Protein AF-A0A3D2Z045-F1 (afdb_monomer)

Sequence (67 aa):
MGKELTDTERAIIQQVILDRWNPLRLNKKIASHFGLTINQVRHIRSKSAFQTEYKRQLAIYQQGCSH

Foldseek 3Di:
DPPDDDPLLVVLLVQCLVCVVPVPCSLVVSCVVSVHDSVVSVVSCPDPNSVVVSVVVNVVVVVVPPD

Radius of gyration: 12.18 Å; Cα contacts (8 Å, |Δi|>4): 38; chains: 1; bounding box: 26×20×34 Å

Nearest PDB structures (foldseek):
  2ao9-assembly1_F  TM=7.180E-01  e=9.276E-01  Bacillus cereus ATCC 14579
  8s6u-assembly2_Q  TM=4.103E-01  e=9.276E-01  Mycosarcoma maydis
  1hlv-assembly1_A  TM=5.470E-01  e=4.305E+00  Homo sapiens
  3kur-assembly8_H  TM=3.059E-01  e=1.674E+00  Homo sapiens
  6gho-assembly1_B  TM=5.169E-01  e=7.324E+00  Geobacillus kaustophilus HTA426

Secondary structure (DSSP, 8-state):
-PPPPPHHHHHHHHHHHHTTT-HHHHHHHHHHHHT--HHHHHHHHHSHHHHHHHHHHHHHHHHHT--

Solvent-accessible surface area (backbone atoms only — not comparable to full-atom values): 4002 Å² total; per-residue (Å²): 133,79,75,78,79,50,71,68,57,52,52,50,41,51,51,49,63,74,46,56,91,45,68,92,51,41,51,58,51,51,11,66,73,71,77,45,50,54,65,56,47,52,53,53,64,66,35,65,66,48,46,55,50,40,54,54,53,46,51,53,55,58,61,70,70,74,121

pLDDT: mean 89.22, std 12.34, range [39.56, 96.94]

Mean predicted aligned error: 4.47 Å

Structure (mmCIF, N/CA/C/O backbone):
data_AF-A0A3D2Z045-F1
#
_entry.id   AF-A0A3D2Z045-F1
#
loop_
_atom_site.group_PDB
_atom_site.id
_atom_site.type_symbol
_atom_site.label_atom_id
_atom_site.label_alt_id
_atom_site.label_comp_id
_atom_site.label_asym_id
_atom_site.label_entity_id
_atom_site.label_seq_id
_atom_site.pdbx_PDB_ins_code
_atom_site.Cartn_x
_atom_site.Cartn_y
_atom_site.Cartn_z
_atom_site.occupancy
_atom_site.B_iso_or_equiv
_atom_site.auth_seq_id
_atom_site.auth_comp_id
_atom_site.auth_asym_id
_atom_site.auth_atom_id
_atom_site.pdbx_PDB_model_num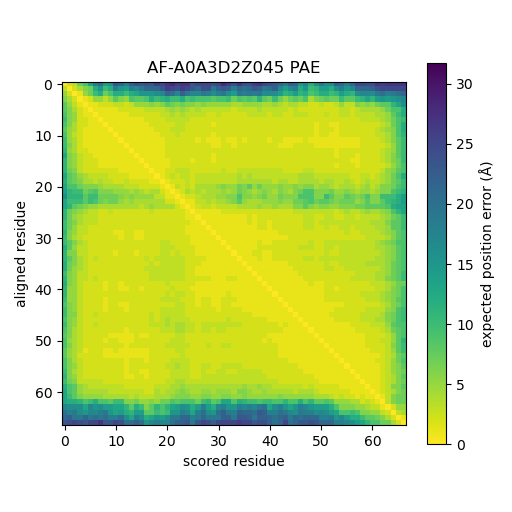
ATOM 1 N N . MET A 1 1 ? 15.532 11.190 13.089 1.00 39.56 1 MET A N 1
ATOM 2 C CA . MET A 1 1 ? 15.635 9.752 12.761 1.00 39.56 1 MET A CA 1
ATOM 3 C C . MET A 1 1 ? 14.252 9.264 12.357 1.00 39.56 1 MET A C 1
ATOM 5 O O . MET A 1 1 ? 13.379 9.172 13.210 1.00 39.56 1 MET A O 1
ATOM 9 N N . GLY A 1 2 ? 13.997 9.102 11.055 1.00 56.06 2 GLY A N 1
ATOM 10 C CA . GLY A 1 2 ? 12.704 8.599 10.579 1.00 56.06 2 GLY A CA 1
ATOM 11 C C . GLY A 1 2 ? 12.546 7.141 10.998 1.00 56.06 2 GLY A C 1
ATOM 12 O O . GLY A 1 2 ? 13.484 6.372 10.818 1.00 56.06 2 GLY A O 1
ATOM 13 N N . LYS A 1 3 ? 11.407 6.784 11.602 1.00 66.00 3 LYS A N 1
ATOM 14 C CA . LYS A 1 3 ? 11.106 5.398 11.989 1.00 66.00 3 LYS A CA 1
ATOM 15 C C . LYS A 1 3 ? 11.337 4.477 10.792 1.00 66.00 3 LYS A C 1
ATOM 17 O O . LYS A 1 3 ? 10.781 4.719 9.721 1.00 66.00 3 LYS A O 1
ATOM 22 N N . GLU A 1 4 ? 12.174 3.468 10.996 1.00 83.19 4 GLU A N 1
ATOM 23 C CA . GLU A 1 4 ? 12.460 2.457 9.989 1.00 83.19 4 GLU A CA 1
ATOM 24 C C . GLU A 1 4 ? 11.165 1.722 9.612 1.00 83.19 4 GLU A C 1
ATOM 26 O O . GLU A 1 4 ? 10.320 1.460 10.472 1.00 83.19 4 GLU A O 1
ATOM 31 N N . LEU A 1 5 ? 10.979 1.448 8.318 1.00 90.50 5 LEU A N 1
ATOM 32 C CA . LEU A 1 5 ? 9.814 0.710 7.832 1.00 90.50 5 LEU A CA 1
ATOM 33 C C . LEU A 1 5 ? 9.874 -0.731 8.322 1.00 90.50 5 LEU A C 1
ATOM 35 O O . LEU A 1 5 ? 10.879 -1.412 8.101 1.00 90.50 5 LEU A O 1
ATOM 39 N N . THR A 1 6 ? 8.766 -1.191 8.898 1.00 93.12 6 THR A N 1
ATOM 40 C CA . THR A 1 6 ? 8.579 -2.597 9.280 1.00 93.12 6 THR A CA 1
ATOM 41 C C . THR A 1 6 ? 8.547 -3.508 8.052 1.00 93.12 6 THR A C 1
ATOM 43 O O . THR A 1 6 ? 8.204 -3.064 6.952 1.00 93.12 6 THR A O 1
ATOM 46 N N . ASP A 1 7 ? 8.831 -4.799 8.231 1.00 92.94 7 ASP A N 1
ATOM 47 C CA . ASP A 1 7 ? 8.742 -5.792 7.150 1.00 92.94 7 ASP A CA 1
ATOM 48 C C . ASP A 1 7 ? 7.352 -5.823 6.505 1.00 92.94 7 ASP A C 1
ATOM 50 O O . ASP A 1 7 ? 7.230 -5.847 5.280 1.00 92.94 7 ASP A O 1
ATOM 54 N N . THR A 1 8 ? 6.295 -5.706 7.315 1.00 93.56 8 THR A N 1
ATOM 55 C CA . THR A 1 8 ? 4.916 -5.606 6.825 1.00 93.56 8 THR A CA 1
ATOM 56 C C . THR A 1 8 ? 4.723 -4.377 5.940 1.00 93.56 8 THR A C 1
ATOM 58 O O . THR A 1 8 ? 4.138 -4.477 4.866 1.00 93.56 8 THR A O 1
ATOM 61 N N . GLU A 1 9 ? 5.224 -3.206 6.339 1.00 95.00 9 GLU A N 1
ATOM 62 C CA . GLU A 1 9 ? 5.108 -1.993 5.521 1.00 95.00 9 GLU A CA 1
ATOM 63 C C . GLU A 1 9 ? 5.882 -2.118 4.205 1.00 95.00 9 GLU A C 1
ATOM 65 O O . GLU A 1 9 ? 5.361 -1.717 3.164 1.00 95.00 9 GLU A O 1
ATOM 70 N N . ARG A 1 10 ? 7.071 -2.733 4.220 1.00 95.00 10 ARG A N 1
ATOM 71 C CA . ARG A 1 10 ? 7.850 -3.018 3.003 1.00 95.00 10 ARG A CA 1
ATOM 72 C C . ARG A 1 10 ? 7.102 -3.975 2.068 1.00 95.00 10 ARG A C 1
ATOM 74 O O . ARG A 1 10 ? 7.011 -3.707 0.872 1.00 95.00 10 ARG A O 1
ATOM 81 N N . ALA A 1 11 ? 6.499 -5.036 2.602 1.00 95.50 11 ALA A N 1
ATOM 82 C CA . ALA A 1 11 ? 5.681 -5.967 1.825 1.00 95.50 11 ALA A CA 1
ATOM 83 C C . ALA A 1 11 ? 4.431 -5.289 1.232 1.00 95.50 11 ALA A C 1
ATOM 85 O O . ALA A 1 11 ? 4.077 -5.518 0.074 1.00 95.50 11 ALA A O 1
ATOM 86 N N . ILE A 1 12 ? 3.791 -4.386 1.984 1.00 96.31 12 ILE A N 1
ATOM 87 C CA . ILE A 1 12 ? 2.670 -3.587 1.478 1.00 96.31 12 ILE A CA 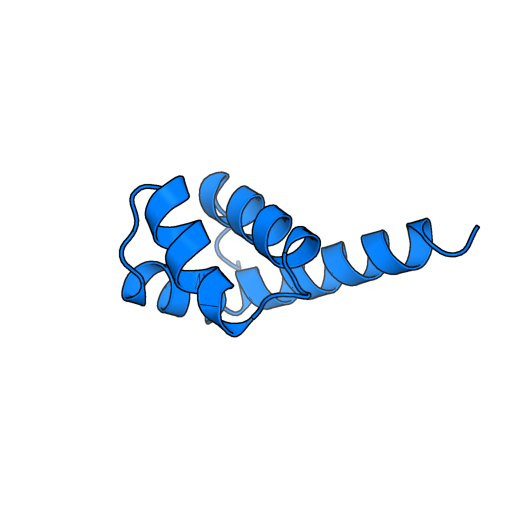1
ATOM 88 C C . ILE A 1 12 ? 3.124 -2.683 0.322 1.00 96.31 12 ILE A C 1
ATOM 90 O O . ILE A 1 12 ? 2.401 -2.583 -0.668 1.00 96.31 12 ILE A O 1
ATOM 94 N N . ILE A 1 13 ? 4.301 -2.046 0.400 1.00 96.06 13 ILE A N 1
ATOM 95 C CA . ILE A 1 13 ? 4.850 -1.235 -0.707 1.00 96.06 13 ILE A CA 1
ATOM 96 C C . ILE A 1 13 ? 4.974 -2.077 -1.981 1.00 96.06 13 ILE A C 1
ATOM 98 O O . ILE A 1 13 ? 4.507 -1.651 -3.038 1.00 96.06 13 ILE A O 1
ATOM 102 N N . GLN A 1 14 ? 5.533 -3.283 -1.873 1.00 94.69 14 GLN A N 1
ATOM 103 C CA . GLN A 1 14 ? 5.667 -4.207 -3.002 1.00 94.69 14 GLN A CA 1
ATOM 104 C C . GLN A 1 14 ? 4.304 -4.548 -3.613 1.00 94.69 14 GLN A C 1
ATOM 106 O O . GLN A 1 14 ? 4.111 -4.401 -4.821 1.00 94.69 14 GLN A O 1
ATOM 111 N N . GLN A 1 15 ? 3.311 -4.889 -2.784 1.00 94.06 15 GLN A N 1
ATOM 112 C CA . GLN A 1 15 ? 1.956 -5.161 -3.268 1.00 94.06 15 GLN A CA 1
ATOM 113 C C . GLN A 1 15 ? 1.338 -3.942 -3.975 1.00 94.06 15 GLN A C 1
ATOM 115 O O . GLN A 1 15 ? 0.680 -4.097 -5.001 1.00 94.06 15 GLN A O 1
ATOM 120 N N . VAL A 1 16 ? 1.556 -2.726 -3.458 1.00 94.31 16 VAL A N 1
ATOM 121 C CA . VAL A 1 16 ? 1.072 -1.480 -4.078 1.00 94.31 16 VAL A CA 1
ATOM 122 C C . VAL A 1 16 ? 1.711 -1.256 -5.449 1.00 94.31 16 VAL A C 1
ATOM 124 O O . VAL A 1 16 ? 1.010 -0.846 -6.370 1.00 94.31 16 VAL A O 1
ATOM 127 N N . ILE A 1 17 ? 3.010 -1.520 -5.604 1.00 93.56 17 ILE A N 1
ATOM 128 C CA . ILE A 1 17 ? 3.720 -1.358 -6.883 1.00 93.56 17 ILE A CA 1
ATOM 129 C C . ILE A 1 17 ? 3.217 -2.364 -7.923 1.00 93.56 17 ILE A C 1
ATOM 131 O O . ILE A 1 17 ? 2.979 -1.987 -9.077 1.00 93.56 17 ILE A O 1
ATOM 135 N N . LEU A 1 18 ? 3.026 -3.622 -7.517 1.00 91.06 18 LEU A N 1
ATOM 136 C CA . LEU A 1 18 ? 2.583 -4.705 -8.397 1.00 91.06 18 LEU A CA 1
ATOM 137 C C . LEU A 1 18 ? 1.113 -4.546 -8.826 1.00 91.06 18 LEU A C 1
ATOM 139 O O . LEU A 1 18 ? 0.804 -4.666 -10.008 1.00 91.06 18 LEU A O 1
ATOM 143 N N . ASP A 1 19 ? 0.209 -4.192 -7.906 1.00 90.94 19 ASP A N 1
ATOM 144 C CA . ASP A 1 19 ? -1.225 -3.987 -8.184 1.00 90.94 19 ASP A CA 1
ATOM 145 C C . ASP A 1 19 ? -1.585 -2.524 -8.534 1.00 90.94 19 ASP A C 1
ATOM 147 O O . ASP A 1 19 ? -2.761 -2.148 -8.508 1.00 90.94 19 ASP A O 1
ATOM 151 N N . ARG A 1 20 ? -0.610 -1.668 -8.884 1.00 88.00 20 ARG A N 1
ATOM 152 C CA . ARG A 1 20 ? -0.835 -0.219 -9.111 1.00 88.00 20 ARG A CA 1
ATOM 153 C C . ARG A 1 20 ? -1.909 0.103 -10.158 1.00 88.00 20 ARG A C 1
ATOM 155 O O . ARG A 1 20 ? -2.528 1.161 -10.097 1.00 88.00 20 ARG A O 1
ATOM 162 N N . TRP A 1 21 ? -2.152 -0.818 -11.088 1.00 86.06 21 TRP A N 1
ATOM 163 C CA . TRP A 1 21 ? -3.140 -0.693 -12.161 1.00 86.06 21 TRP A CA 1
ATOM 164 C C . TRP A 1 21 ? -4.587 -0.962 -11.712 1.00 86.06 21 TRP A C 1
ATOM 166 O O . TRP A 1 21 ? -5.513 -0.725 -12.481 1.00 86.06 21 TRP A O 1
ATOM 176 N N . ASN A 1 22 ? -4.811 -1.414 -10.469 1.00 87.25 22 ASN A N 1
ATOM 177 C CA . ASN A 1 22 ? -6.143 -1.671 -9.908 1.00 87.25 22 ASN A CA 1
ATOM 178 C C . ASN A 1 22 ? -6.400 -0.885 -8.600 1.00 87.25 22 ASN A C 1
ATOM 180 O O . ASN A 1 22 ? -6.567 -1.472 -7.522 1.00 87.25 22 ASN A O 1
ATOM 184 N N . PRO A 1 23 ? -6.464 0.459 -8.656 1.00 80.00 23 PRO A N 1
ATOM 185 C CA . PRO A 1 23 ? -6.525 1.297 -7.457 1.00 80.00 23 PRO A CA 1
ATOM 186 C C . PRO A 1 23 ? -7.823 1.130 -6.652 1.00 80.00 23 PRO A C 1
ATOM 188 O O . PRO A 1 23 ? -7.803 1.265 -5.428 1.00 80.00 23 PRO A O 1
ATOM 191 N N . LEU A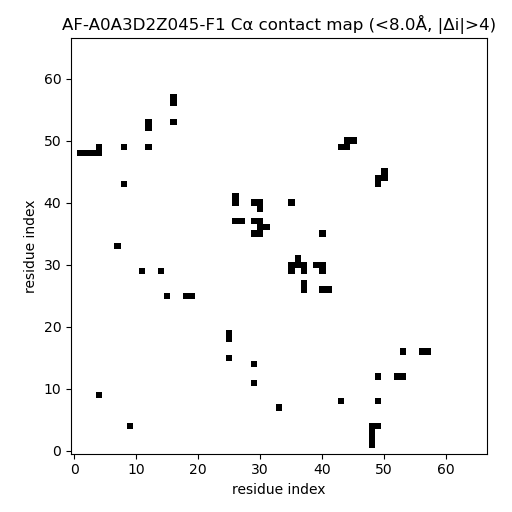 1 24 ? -8.940 0.790 -7.309 1.00 85.06 24 LEU A N 1
ATOM 192 C CA . LEU A 1 24 ? -10.269 0.713 -6.685 1.00 85.06 24 LEU A CA 1
ATOM 193 C C . LEU A 1 24 ? -10.367 -0.373 -5.606 1.00 85.06 24 LEU A C 1
ATOM 195 O O . LEU A 1 24 ? -11.094 -0.216 -4.626 1.00 85.06 24 LEU A O 1
ATOM 199 N N . ARG A 1 25 ? -9.637 -1.482 -5.770 1.00 88.38 25 ARG A N 1
ATOM 200 C CA . ARG A 1 25 ? -9.683 -2.629 -4.845 1.00 88.38 25 ARG A CA 1
ATOM 201 C C . ARG A 1 25 ? -8.404 -2.808 -4.034 1.00 88.38 25 ARG A C 1
ATOM 203 O O . ARG A 1 25 ? -8.379 -3.646 -3.133 1.00 88.38 25 ARG A O 1
ATOM 210 N N . LEU A 1 26 ? -7.378 -2.001 -4.297 1.00 93.31 26 LEU A N 1
ATOM 211 C CA . LEU A 1 26 ? -6.040 -2.170 -3.736 1.00 93.31 26 LEU A CA 1
ATOM 212 C C . LEU A 1 26 ? -6.033 -2.198 -2.203 1.00 93.31 26 LEU A C 1
ATOM 214 O O . LEU A 1 26 ? -5.538 -3.147 -1.603 1.00 93.31 26 LEU A O 1
ATOM 218 N N . ASN A 1 27 ? -6.650 -1.205 -1.555 1.00 93.50 27 ASN A N 1
ATOM 219 C CA . ASN A 1 27 ? -6.674 -1.145 -0.089 1.00 93.50 27 ASN A CA 1
ATOM 220 C C . ASN A 1 27 ? -7.415 -2.337 0.529 1.00 93.50 27 ASN A C 1
ATOM 222 O O . ASN A 1 27 ? -7.005 -2.820 1.579 1.00 93.50 27 ASN A O 1
ATOM 226 N N . LYS A 1 28 ? -8.485 -2.818 -0.119 1.00 94.38 28 LYS A N 1
ATOM 227 C CA . LYS A 1 28 ? -9.245 -3.987 0.344 1.00 94.38 28 LYS A CA 1
ATOM 228 C C . LYS A 1 28 ? -8.424 -5.271 0.200 1.00 94.38 28 LYS A C 1
ATOM 230 O O . LYS A 1 28 ? -8.427 -6.089 1.113 1.00 94.38 28 LYS A O 1
ATOM 235 N N . LYS A 1 29 ? -7.697 -5.426 -0.910 1.00 94.19 29 LYS A N 1
ATOM 236 C CA . LYS A 1 29 ? -6.814 -6.575 -1.158 1.00 94.19 29 LYS A CA 1
ATOM 237 C C . LYS A 1 29 ? -5.674 -6.630 -0.139 1.00 94.19 29 LYS A C 1
ATOM 239 O O . LYS A 1 29 ? -5.473 -7.664 0.482 1.00 94.19 29 LYS A O 1
ATOM 244 N N . ILE A 1 30 ? -5.000 -5.502 0.090 1.00 95.62 30 ILE A N 1
ATOM 245 C CA . ILE A 1 30 ? -3.934 -5.378 1.094 1.00 95.62 30 ILE A CA 1
ATOM 246 C C . ILE A 1 30 ? -4.486 -5.670 2.494 1.00 95.62 30 ILE A C 1
ATOM 248 O O . ILE A 1 30 ? -3.923 -6.482 3.216 1.00 95.62 30 ILE A O 1
ATOM 252 N N . ALA A 1 31 ? -5.613 -5.055 2.861 1.00 96.12 31 ALA A N 1
ATOM 253 C CA . ALA A 1 31 ? -6.259 -5.284 4.150 1.00 96.12 31 ALA A CA 1
ATOM 254 C C . ALA A 1 31 ? -6.515 -6.781 4.394 1.00 96.12 31 ALA A C 1
ATOM 256 O O . ALA A 1 31 ? -6.083 -7.330 5.402 1.00 96.12 31 ALA A O 1
ATOM 257 N N . SER A 1 32 ? -7.122 -7.462 3.417 1.00 96.19 32 SER A N 1
ATOM 258 C CA . SER A 1 32 ? -7.391 -8.898 3.500 1.00 96.19 32 SER A CA 1
ATOM 259 C C . SER A 1 32 ? -6.123 -9.753 3.556 1.00 96.19 32 SER A C 1
ATOM 261 O O . SER A 1 32 ? -6.112 -10.749 4.267 1.00 96.19 32 SER A O 1
ATOM 263 N N . HIS A 1 33 ? -5.079 -9.402 2.800 1.00 94.75 33 HIS A N 1
ATOM 264 C CA . HIS A 1 33 ? -3.857 -10.205 2.702 1.00 94.75 33 HIS A CA 1
ATOM 265 C C . HIS A 1 33 ? -2.995 -10.125 3.968 1.00 94.75 33 HIS A C 1
ATOM 267 O O . HIS A 1 33 ? -2.435 -11.127 4.395 1.00 94.75 33 HIS A O 1
ATOM 273 N N . PHE A 1 34 ? -2.924 -8.946 4.589 1.00 9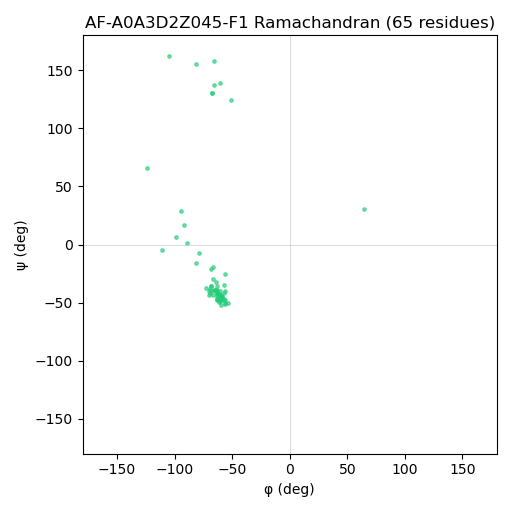4.81 34 PHE A N 1
ATOM 274 C CA . PHE A 1 34 ? -2.086 -8.697 5.766 1.00 94.81 34 PHE A CA 1
ATOM 275 C C . PHE A 1 34 ? -2.858 -8.759 7.096 1.00 94.81 34 PHE A C 1
ATOM 277 O O . PHE A 1 34 ? -2.302 -8.416 8.135 1.00 94.81 34 PHE A O 1
ATOM 284 N N . GLY A 1 35 ? -4.140 -9.147 7.083 1.00 96.38 35 GLY A N 1
ATOM 285 C CA . GLY A 1 35 ? -4.975 -9.175 8.292 1.00 96.38 35 GLY A CA 1
ATOM 286 C C . GLY A 1 35 ? -5.207 -7.789 8.909 1.00 96.38 35 GLY A C 1
ATOM 287 O O . GLY A 1 35 ? -5.334 -7.655 10.123 1.00 96.38 35 GLY A O 1
ATOM 288 N N . LEU A 1 36 ? -5.234 -6.743 8.079 1.00 96.19 36 LEU A N 1
ATOM 289 C CA . LEU A 1 36 ? -5.414 -5.351 8.489 1.00 96.19 36 LEU A CA 1
ATOM 290 C C . LEU A 1 36 ? -6.824 -4.857 8.159 1.00 96.19 36 LEU A C 1
ATOM 292 O O . LEU A 1 36 ? -7.513 -5.366 7.280 1.00 96.19 36 LEU A O 1
ATOM 296 N N . THR A 1 37 ? -7.232 -3.768 8.797 1.00 96.94 37 THR A N 1
ATOM 297 C CA . THR A 1 37 ? -8.398 -2.991 8.366 1.00 96.94 37 THR A CA 1
ATOM 298 C C . THR A 1 37 ? -8.031 -2.044 7.221 1.00 96.94 37 THR A C 1
ATOM 300 O O . THR A 1 37 ? -6.899 -1.569 7.101 1.00 96.94 37 THR A O 1
ATOM 303 N N . ILE A 1 38 ? -9.020 -1.672 6.403 1.00 95.44 38 ILE A N 1
ATOM 304 C CA . ILE A 1 38 ? -8.831 -0.685 5.323 1.00 95.44 38 ILE A CA 1
ATOM 305 C C . ILE A 1 38 ? -8.302 0.653 5.871 1.00 95.44 38 ILE A C 1
ATOM 307 O O . ILE A 1 38 ? -7.503 1.315 5.206 1.00 95.44 38 ILE A O 1
ATOM 311 N N . ASN A 1 39 ? -8.722 1.053 7.075 1.00 96.38 39 ASN A N 1
ATOM 312 C CA . ASN A 1 39 ? -8.273 2.293 7.710 1.00 96.38 39 ASN A CA 1
ATOM 313 C C . ASN A 1 39 ? -6.808 2.216 8.152 1.00 96.38 39 ASN A C 1
ATOM 315 O O . ASN A 1 39 ? -6.070 3.172 7.926 1.00 96.38 39 ASN A O 1
ATOM 319 N N . GLN A 1 40 ? -6.360 1.076 8.688 1.00 96.56 40 GLN A N 1
ATOM 320 C CA . GLN A 1 40 ? -4.941 0.850 8.984 1.00 96.56 40 GLN A CA 1
ATOM 321 C C . GLN A 1 4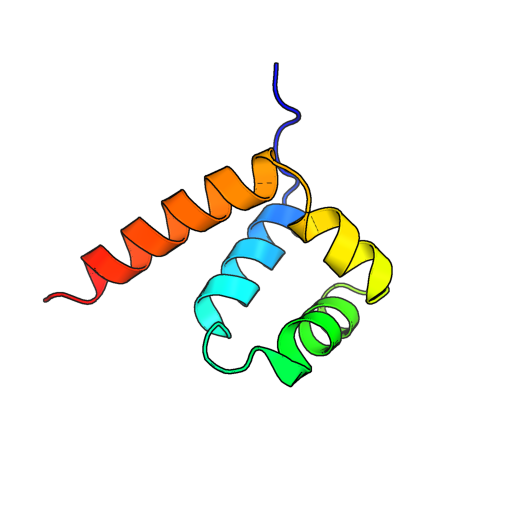0 ? -4.091 0.917 7.713 1.00 96.56 40 GLN A C 1
ATOM 323 O O . GLN A 1 40 ? -3.070 1.599 7.707 1.00 96.56 40 GLN A O 1
ATOM 328 N N . VAL A 1 41 ? -4.538 0.303 6.611 1.00 95.69 41 VAL A N 1
ATOM 329 C CA . VAL A 1 41 ? -3.839 0.401 5.317 1.00 95.69 41 VAL A CA 1
ATOM 330 C C . VAL A 1 41 ? -3.766 1.853 4.837 1.00 95.69 41 VAL A C 1
ATOM 332 O O . VAL A 1 41 ? -2.703 2.313 4.421 1.00 95.69 41 VAL A O 1
ATOM 335 N N . ARG A 1 42 ? -4.867 2.610 4.936 1.00 95.12 42 ARG A N 1
ATOM 336 C CA . ARG A 1 42 ? -4.893 4.044 4.597 1.00 95.12 42 ARG A CA 1
ATOM 337 C C . ARG A 1 42 ? -3.902 4.844 5.445 1.00 95.12 42 ARG A C 1
ATOM 339 O O . ARG A 1 42 ? -3.148 5.644 4.898 1.00 95.12 42 ARG A O 1
ATOM 346 N N . HIS A 1 43 ? -3.871 4.587 6.751 1.00 95.56 43 HIS A N 1
ATOM 347 C CA . HIS A 1 43 ? -2.953 5.239 7.677 1.00 95.56 43 HIS A CA 1
ATOM 348 C C . HIS A 1 43 ? -1.489 4.912 7.353 1.00 95.56 43 HIS A C 1
ATOM 350 O O . HIS A 1 43 ? -0.679 5.826 7.226 1.00 95.56 43 HIS A O 1
ATOM 356 N N . ILE A 1 44 ? -1.154 3.640 7.125 1.00 95.19 44 ILE A N 1
ATOM 357 C CA . ILE A 1 44 ? 0.193 3.202 6.729 1.00 95.19 44 ILE A CA 1
ATOM 358 C C . ILE A 1 44 ? 0.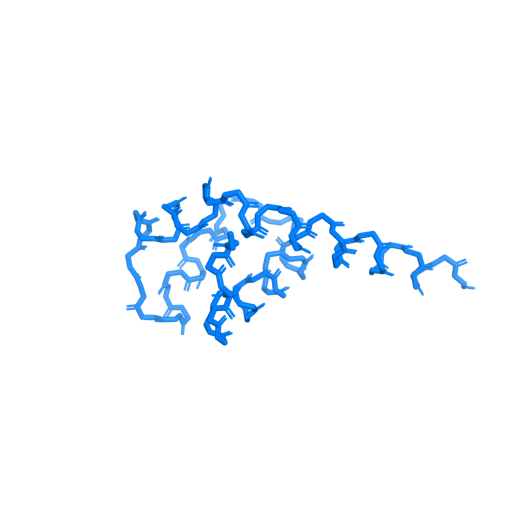649 3.921 5.454 1.00 95.19 44 ILE A C 1
ATOM 360 O O . ILE A 1 44 ? 1.713 4.537 5.442 1.00 95.19 44 ILE A O 1
ATOM 364 N N . ARG A 1 45 ? -0.188 3.931 4.409 1.00 93.94 45 ARG A N 1
ATOM 365 C CA . ARG A 1 45 ? 0.124 4.580 3.122 1.00 93.94 45 ARG A CA 1
ATOM 366 C C . ARG A 1 45 ? 0.239 6.107 3.209 1.00 93.94 45 ARG A C 1
ATOM 368 O O . ARG A 1 45 ? 0.812 6.734 2.318 1.00 93.94 45 ARG A O 1
ATOM 375 N N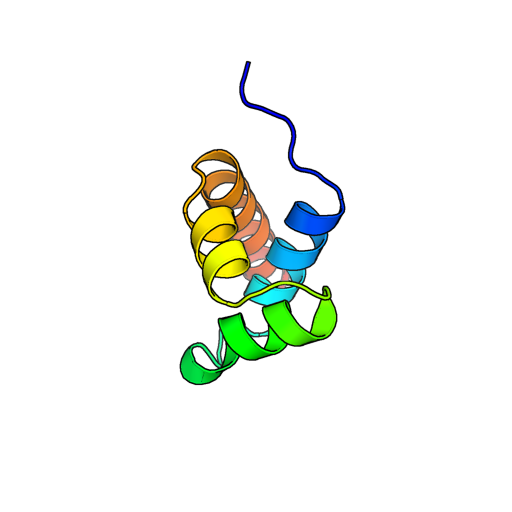 . SE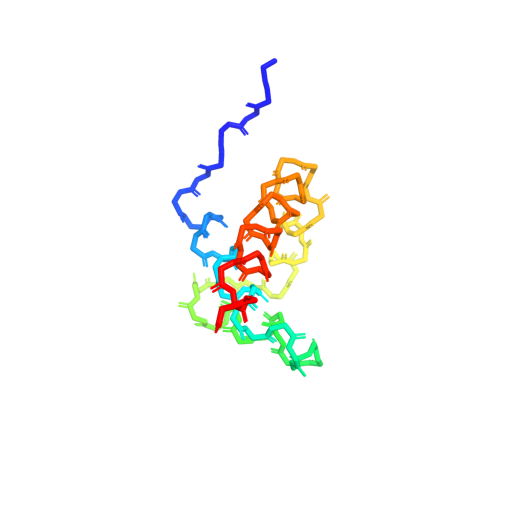R A 1 46 ? -0.319 6.712 4.256 1.00 94.81 46 SER A N 1
ATOM 376 C CA . SER A 1 46 ? -0.231 8.156 4.501 1.00 94.81 46 SER A CA 1
ATOM 377 C C . SER A 1 46 ? 1.086 8.579 5.164 1.00 94.81 46 SER A C 1
ATOM 379 O O . SER A 1 46 ? 1.430 9.757 5.128 1.00 94.81 46 SER A O 1
ATOM 381 N N . LYS A 1 47 ? 1.846 7.637 5.744 1.00 94.56 47 LYS A N 1
ATOM 382 C CA . LYS A 1 47 ? 3.120 7.930 6.412 1.00 94.56 47 LYS A CA 1
ATOM 383 C C . LYS A 1 47 ? 4.165 8.414 5.405 1.00 94.56 47 LYS A C 1
ATOM 385 O O . LYS A 1 47 ? 4.350 7.808 4.350 1.00 94.56 47 LYS A O 1
ATOM 390 N N . SER A 1 48 ? 4.918 9.450 5.770 1.00 94.75 48 SER A N 1
ATOM 391 C CA . SER A 1 48 ? 5.976 10.015 4.920 1.00 94.75 48 SER A CA 1
ATOM 392 C C . SER A 1 48 ? 7.048 8.985 4.553 1.00 94.75 48 SER A C 1
ATOM 394 O O . SER A 1 48 ? 7.382 8.850 3.380 1.00 94.75 48 SER A O 1
ATOM 396 N N . ALA A 1 49 ? 7.523 8.198 5.525 1.00 94.06 49 ALA A N 1
ATOM 397 C CA . ALA A 1 49 ? 8.506 7.136 5.294 1.00 94.06 49 ALA A CA 1
ATOM 398 C C . ALA A 1 49 ? 8.023 6.109 4.255 1.00 94.06 49 ALA A C 1
ATOM 400 O O . ALA A 1 49 ? 8.774 5.737 3.355 1.00 94.06 49 ALA A O 1
ATOM 401 N N . PHE A 1 50 ? 6.745 5.718 4.328 1.00 95.06 50 PHE A N 1
ATOM 402 C CA . PHE A 1 50 ? 6.133 4.797 3.372 1.00 95.06 50 PHE A CA 1
ATOM 403 C C . PHE A 1 50 ? 6.116 5.393 1.962 1.00 95.06 50 PHE A C 1
ATOM 405 O O . PHE A 1 50 ? 6.491 4.731 1.000 1.00 95.06 50 PHE A O 1
ATOM 412 N N . GLN A 1 51 ? 5.694 6.652 1.825 1.00 95.31 51 GLN A N 1
ATOM 413 C CA . GLN A 1 51 ? 5.608 7.315 0.522 1.00 95.31 51 GLN A CA 1
ATOM 414 C C . GLN A 1 51 ? 6.977 7.524 -0.124 1.00 95.31 51 GLN A C 1
ATOM 416 O O . GLN A 1 51 ? 7.104 7.358 -1.338 1.00 95.31 51 GLN A O 1
ATOM 421 N N . THR A 1 52 ? 7.988 7.881 0.668 1.00 95.44 52 THR A N 1
ATOM 422 C CA . THR A 1 52 ? 9.364 8.041 0.189 1.00 95.44 52 THR A CA 1
ATOM 423 C C . THR A 1 52 ? 9.896 6.727 -0.370 1.00 95.44 52 THR A C 1
ATOM 425 O O . THR A 1 52 ? 10.371 6.694 -1.505 1.00 95.44 52 THR A O 1
ATOM 428 N N . GLU A 1 53 ? 9.752 5.634 0.378 1.00 94.94 53 GLU A N 1
ATOM 429 C CA . GLU A 1 53 ? 10.238 4.328 -0.066 1.00 94.94 53 GLU A CA 1
ATOM 430 C C . GLU A 1 53 ? 9.418 3.775 -1.239 1.00 94.94 53 GLU A C 1
ATOM 432 O O . GLU A 1 53 ? 9.987 3.261 -2.199 1.00 94.94 53 GLU A O 1
ATOM 437 N N . TYR A 1 54 ? 8.095 3.974 -1.242 1.00 95.44 54 TYR A N 1
ATOM 438 C CA . TYR A 1 54 ? 7.245 3.640 -2.386 1.00 95.44 54 TYR A CA 1
ATOM 439 C C . TYR A 1 54 ? 7.711 4.331 -3.672 1.00 95.44 54 TYR A C 1
ATOM 441 O O . TYR A 1 54 ? 7.855 3.671 -4.698 1.00 95.44 54 TYR A O 1
ATOM 449 N N . LYS A 1 55 ? 7.986 5.643 -3.631 1.00 94.88 55 LYS A N 1
ATOM 450 C CA . LYS A 1 55 ? 8.486 6.385 -4.801 1.00 94.88 55 LYS A CA 1
ATOM 451 C C . LYS A 1 55 ? 9.835 5.847 -5.272 1.00 94.88 55 LYS A C 1
ATOM 453 O O . LYS A 1 55 ? 10.023 5.667 -6.473 1.00 94.88 55 LYS A O 1
ATOM 458 N N . ARG A 1 56 ? 10.750 5.561 -4.338 1.00 94.56 56 ARG A N 1
ATOM 459 C CA . ARG A 1 56 ? 12.066 4.984 -4.643 1.00 94.56 56 ARG A CA 1
ATOM 460 C C . ARG A 1 56 ? 11.933 3.633 -5.348 1.00 94.56 56 ARG A C 1
ATOM 462 O O . ARG A 1 56 ? 12.508 3.444 -6.415 1.00 94.56 56 ARG A O 1
ATOM 469 N N . GLN A 1 57 ? 11.162 2.712 -4.777 1.00 94.38 57 GLN A N 1
ATOM 470 C CA . GLN A 1 57 ? 10.986 1.367 -5.330 1.00 94.38 57 GLN A CA 1
ATOM 471 C C . GLN A 1 57 ? 10.208 1.380 -6.650 1.00 94.38 57 GLN A C 1
ATOM 473 O O . GLN A 1 57 ? 10.546 0.632 -7.565 1.00 94.38 57 GLN A O 1
ATOM 478 N N . LEU A 1 58 ? 9.217 2.265 -6.795 1.00 94.50 58 LEU A N 1
ATOM 479 C CA . LEU A 1 58 ? 8.503 2.449 -8.058 1.00 94.50 58 LEU A CA 1
ATOM 480 C C . LEU A 1 58 ? 9.443 2.922 -9.174 1.00 94.50 58 LEU A C 1
ATOM 482 O O . LEU A 1 58 ? 9.357 2.409 -10.287 1.00 94.50 58 LEU A O 1
ATOM 486 N N . ALA A 1 59 ? 10.348 3.860 -8.880 1.00 92.94 59 ALA A N 1
ATOM 487 C CA . ALA A 1 59 ? 11.330 4.336 -9.851 1.00 92.94 59 ALA A CA 1
ATOM 488 C C . ALA A 1 59 ? 12.279 3.213 -10.298 1.00 92.94 59 ALA A C 1
ATOM 490 O O . ALA A 1 59 ? 12.517 3.065 -11.493 1.00 92.94 59 ALA A O 1
ATOM 491 N N . ILE A 1 60 ? 12.756 2.381 -9.364 1.00 91.06 60 ILE A N 1
ATOM 492 C CA . ILE A 1 60 ? 13.584 1.203 -9.681 1.00 91.06 60 ILE A CA 1
ATOM 493 C C . ILE A 1 60 ? 12.816 0.237 -10.591 1.00 91.06 60 ILE A C 1
ATOM 495 O O . ILE A 1 60 ? 13.338 -0.188 -11.618 1.00 91.06 60 ILE A O 1
ATOM 499 N N . TYR A 1 61 ? 11.562 -0.071 -10.248 1.00 87.69 61 TYR A N 1
ATOM 500 C CA . TYR A 1 61 ? 10.720 -0.960 -11.049 1.00 87.69 61 TYR A CA 1
ATOM 501 C C . TYR A 1 61 ? 10.515 -0.425 -12.477 1.00 87.69 61 TYR A C 1
ATOM 503 O O . TYR A 1 61 ? 10.623 -1.173 -13.442 1.00 87.69 61 TYR A O 1
ATOM 511 N N . GLN A 1 62 ? 10.249 0.875 -12.632 1.00 86.06 62 GLN A N 1
ATOM 512 C CA . GLN A 1 62 ? 10.047 1.503 -13.944 1.00 86.06 62 GLN A CA 1
ATOM 513 C C . GLN A 1 62 ? 11.331 1.562 -14.785 1.00 86.06 62 GLN A C 1
ATOM 515 O O . GLN A 1 62 ? 11.268 1.380 -16.000 1.00 86.06 62 GLN A O 1
ATOM 520 N N . GLN A 1 63 ? 12.488 1.768 -14.152 1.00 83.19 63 GLN A N 1
ATOM 521 C CA . GLN A 1 63 ? 13.786 1.721 -14.832 1.00 83.19 63 GLN A CA 1
ATOM 522 C C . GLN A 1 63 ? 14.123 0.298 -15.299 1.00 83.19 63 GLN A C 1
ATOM 524 O O . GLN A 1 63 ? 14.594 0.120 -16.418 1.00 83.19 63 GLN A O 1
ATOM 529 N N . GLY A 1 64 ? 13.818 -0.719 -14.487 1.00 73.44 64 GLY A N 1
ATOM 530 C CA . GLY A 1 64 ? 14.058 -2.125 -14.827 1.00 73.44 64 GLY A CA 1
ATOM 531 C C . GLY A 1 64 ? 13.188 -2.677 -15.964 1.00 73.44 64 GLY A C 1
ATOM 532 O O . GLY A 1 64 ? 13.575 -3.655 -16.590 1.00 73.44 64 GLY A O 1
ATOM 533 N N . CYS A 1 65 ? 12.040 -2.059 -16.261 1.00 58.97 65 CYS A N 1
ATOM 534 C CA . CYS A 1 65 ? 11.161 -2.459 -17.368 1.00 58.97 65 CYS A CA 1
ATOM 535 C C . CYS A 1 65 ? 11.487 -1.784 -18.717 1.00 58.97 65 CYS A C 1
ATOM 537 O O . CYS A 1 65 ? 10.763 -2.019 -19.678 1.00 58.97 65 CYS A O 1
ATOM 539 N N . SER A 1 66 ? 12.515 -0.929 -18.798 1.00 54.97 66 SER A N 1
ATOM 540 C CA . SER A 1 66 ? 12.882 -0.190 -20.025 1.00 54.97 66 SER A CA 1
ATOM 541 C C . SER A 1 66 ? 13.964 -0.883 -20.878 1.00 54.97 66 SER A C 1
ATOM 543 O O . SER A 1 66 ? 14.729 -0.196 -21.551 1.00 54.97 66 SER A O 1
ATOM 545 N N . HIS A 1 67 ? 14.051 -2.215 -20.842 1.00 44.41 67 HIS A N 1
ATOM 546 C CA . HIS A 1 67 ? 14.971 -3.022 -21.659 1.00 44.41 67 HIS A CA 1
ATOM 547 C C . HIS A 1 67 ? 14.175 -3.962 -22.565 1.00 44.41 67 HIS A C 1
ATOM 549 O O . HIS A 1 67 ? 14.659 -4.234 -23.684 1.00 44.41 67 HIS A O 1
#

=== Feature glossary ===
A reading guide for the features in this record.

Start from the sequence.

  · Sequence gives the chain of amino acids in standard one-letter code (A=alanine, C=cysteine, …, Y=tyrosine), read N→C. It is the only feature that is directly encoded by the gene; all structural features are derived from the folded form of this sequence.

Fold it, and you get atomic coordinates and the backbone conformation that goes with them.

  · Structure coordinates are given as an mmCIF _atom_site loop: one row per atom with element, residue name, chain id, sequence number, and x/y/z position in Å. Only the four main-chain atoms per residue are included here; side chains are omitted to keep the record compact.

  · Backbone dihedral angles. Every residue except chain termini has a φ (preceding-C → N → Cα → C) and a ψ (N → Cα → C → next-N). They are reported in degrees following the IUPAC sign convention. Secondary structure is essentially a statement about which (φ, ψ) basin each residue occupies.

  · Eight-state secondary structure (DSSP): H is the canonical α-helix, G the tighter 3₁₀-helix, I the wider π-helix; E/B are β-structure, T and S are turns and bends, and '-' is everything else. DSSP derives these from the pattern of main-chain N–H···O=C hydrogen bonds, not from the sequence.

  · SS3 is a coarse helix/strand/coil call (letters a/b/c) made by the P-SEA algorithm from inter-Cα distances and dihedrals. It is less detailed than DSSP but needs only Cα positions.

Summarize the fold with a handful of shape descriptors and a per-residue structural alphabet.

  · Radius of gyration (Rg) is the root-mean-square distance of Cα atoms from their centroid — a single number for overall size and compactness. A globular domain of N residues has Rg ≈ 2.2·N^0.38 Å; an extended or disordered chain has a much larger Rg. The Cα contact count is the number of residue pairs whose Cα atoms are within 8 Å and are more than four positions apart in sequence — a standard proxy for tertiary packing density. The bounding box is the smallest axis-aligned box enclosing all Cα atoms.

  · 3Di is Foldseek's structural alphabet. Each residue is assigned one of twenty discrete states based on how its Cα sits relative to its spatial (not sequential) neighbors. Aligning 3Di strings finds structural homologs roughly as well as full 3D superposition, but orders of magnitude faster.

  · Solvent-accessible surface area (SASA) is the area in Å² traced out by the centre of a 1.4 Å probe sphere (a water molecule) rolled over the protein's van der Waals surface (Shrake–Rupley / Lee–Richards construction). Buried residues have near-zero SASA; fully exposed residues can exceed 200 Å². The total SASA scales roughly with the number of surface residues.

Ask how reliable the model is.

  · For AlphaFold models, the B-factor field carries pLDDT — the model's own estimate of local accuracy on a 0–100 scale. Regions with pLDDT<50 should be treated as essentially unmodeled; they often correspond to intrinsically disordered segments.

  · For experimental (PDB) structures, the B-factor (temperature factor) quantifies the positional spread of each atom in the crystal — a combination of thermal vibration and static disorder — in units of Å². High B-factors mark flexible loops or poorly resolved regions; low B-factors mark the rigid, well-ordered core.

  · Predicted Aligned Error (PAE) is an AlphaFold confidence matrix: entry (i, j) is the expected error in the position of residue j, in ångströms, when the prediction is superimposed on the true structure at residue i. Low PAE within a block of residues means that block is internally rigid and well-predicted; high PAE between two blocks means their relative placement is uncertain even if each block individually is confident.

Place it in context: what it resembles, what it is annotated as, 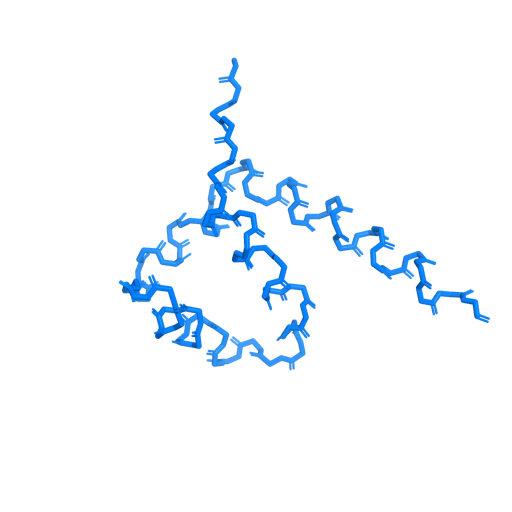and how it looks.

  · Structural nearest neighbors (via Foldseek easy-search vs the PDB). Reported per hit: target PDB id, E-value, and alignment TM-score. A TM-score above ~0.5 is the conventional threshold for 'same fold'.

  · Functional annotations link the protein to curated databases. InterPro entries identify conserved domains and families by matching the sequence against member-database signatures (Pfam, PROSITE, CDD, …). Gene Ontology (GO) terms describe molecular function, biological process, and cellular component in a controlled vocabulary. CATH places the structure in a hierarchical fold classification (Class/Architecture/Topology/Homologous-superfamily). The organism is the source species.

  · The contact map is a binary N×N matrix image: pixel (i, j) is dark where Cα_i and Cα_j are within 8 Å and |i−j|>4. Because the |i−j|>4 filter removes local helical contacts, off-diagonal stripes parallel to the main diagonal indicate parallel β-sheets; stripes perpendicular to it indicate antiparallel β-sheets. The Ramachandran plot scatters every residue's (φ, ψ) pair against the sterically allowed regions. The PAE heatmap renders the predicted-aligned-error matrix.

  · Six rendered views show the 3D structure from the faces of a cube — i.e. along ±x, ±y, ±z. Rendering representation is drawn randomly per protein from cartoon (secondary-structure ribbons), sticks (backbone bonds), or molecular surface; coloring is either N→C rainbow (blue at the N-terminus through red at the C-terminus) or one color per chain.